Protein AF-A0A7K6MZ47-F1 (afdb_monomer)

Solvent-accessible surface area (backbone atoms only — not comparable to full-atom values): 8585 Å² total; per-residue (Å²): 112,69,69,59,54,56,48,49,52,54,50,51,54,55,52,49,55,53,50,56,57,52,68,73,55,87,76,80,74,87,73,82,80,71,80,73,86,84,60,93,82,54,55,74,46,72,49,79,56,92,53,88,93,49,74,67,46,77,45,72,54,79,84,75,82,88,73,89,83,76,83,92,75,84,91,74,86,90,73,96,65,91,78,91,78,82,84,83,71,51,42,76,72,82,84,85,77,53,78,77,49,47,78,76,49,79,53,58,65,57,55,56,39,54,76,28,80,64,37,43,64,90,72,130

Nearest PDB structures (foldseek):
  7td5-assembly2_F  TM=8.975E-01  e=1.244E-13  Homo sapiens
  7td5-assembly1_A  TM=9.056E-01  e=2.273E-13  Homo sapiens
  5hyn-assembly5_A  TM=9.263E-01  e=3.693E-11  Homo sapiens
  5ls6-assembly3_G  TM=9.217E-01  e=5.519E-11  Homo sapiens
  5hyn-assembly7_K  TM=9.138E-01  e=1.233E-10  Homo sapiens

InterPro domains:
  IPR021654 Histone-lysine N-methyltransferase EZH1/EZH2, N-terminal [PF11616] (2-30)
  IPR045318 Histone-lysine N-methyltransferase EZH1/2-like [PTHR45747] (3-112)

pLDDT: mean 90.21, std 10.16, range [57.12, 98.56]

Structure (mmCIF, N/CA/C/O backbone):
data_AF-A0A7K6MZ47-F1
#
_entry.id   AF-A0A7K6MZ47-F1
#
loop_
_atom_site.group_PDB
_atom_site.id
_atom_site.type_symbol
_atom_site.label_atom_id
_atom_site.label_alt_id
_atom_site.label_comp_id
_atom_site.label_asym_id
_atom_site.label_entity_id
_atom_site.label_seq_id
_atom_site.pdbx_PDB_ins_code
_atom_site.Cartn_x
_atom_site.Cartn_y
_atom_site.Cartn_z
_atom_site.occupancy
_atom_site.B_iso_or_equiv
_atom_site.auth_seq_id
_atom_site.auth_comp_id
_atom_site.auth_asym_id
_atom_site.auth_atom_id
_atom_site.pdbx_PDB_model_num
ATOM 1 N N . GLN A 1 1 ? -30.084 2.514 -10.310 1.00 65.44 1 GLN A N 1
ATOM 2 C CA . GLN A 1 1 ? -29.869 3.049 -11.677 1.00 65.44 1 GLN A CA 1
ATOM 3 C C . GLN A 1 1 ? -29.485 4.537 -11.701 1.00 65.44 1 GLN A C 1
ATOM 5 O O . GLN A 1 1 ? -28.402 4.850 -12.170 1.00 65.44 1 GLN A O 1
ATOM 10 N N . ALA A 1 2 ? -30.320 5.459 -11.195 1.00 87.38 2 ALA A N 1
ATOM 11 C CA . ALA A 1 2 ? -30.123 6.910 -11.377 1.00 87.38 2 ALA A CA 1
ATOM 12 C C . ALA A 1 2 ? -28.850 7.483 -10.718 1.00 87.38 2 ALA A C 1
ATOM 14 O O . ALA A 1 2 ? -28.152 8.286 -11.331 1.00 87.38 2 ALA A O 1
ATOM 15 N N . LEU A 1 3 ? -28.501 7.025 -9.508 1.00 95.50 3 LEU A N 1
ATOM 16 C CA . LEU A 1 3 ? -27.283 7.467 -8.810 1.00 95.50 3 LEU A CA 1
ATOM 17 C C . LEU A 1 3 ? -26.000 7.071 -9.553 1.00 95.50 3 LEU A C 1
ATOM 19 O O . LEU A 1 3 ? -25.055 7.851 -9.603 1.00 95.50 3 LEU A O 1
ATOM 23 N N . PHE A 1 4 ? -25.986 5.890 -10.178 1.00 96.94 4 PHE A N 1
ATOM 24 C CA . PHE A 1 4 ? -24.844 5.438 -10.971 1.00 96.94 4 PHE A CA 1
ATOM 25 C C . PHE A 1 4 ? -24.658 6.305 -12.220 1.00 96.94 4 PHE A C 1
ATOM 27 O O . PHE A 1 4 ? -23.546 6.736 -12.502 1.00 96.94 4 PHE A O 1
ATOM 34 N N . VAL A 1 5 ? -25.748 6.629 -12.924 1.00 96.50 5 VAL A N 1
ATOM 35 C CA . VAL A 1 5 ? -25.713 7.507 -14.107 1.00 96.50 5 VAL 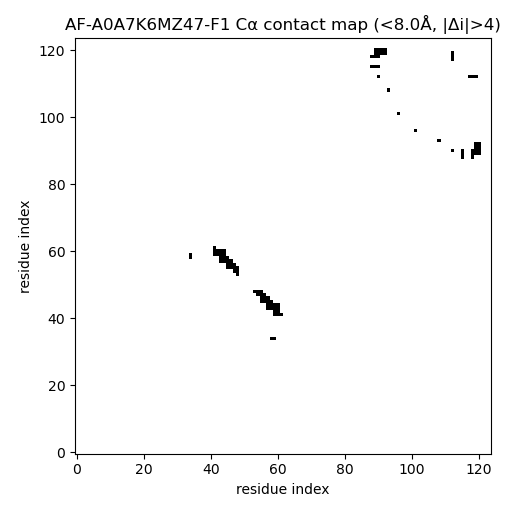A CA 1
ATOM 36 C C . VAL A 1 5 ? -25.247 8.918 -13.734 1.00 96.50 5 VAL A C 1
ATOM 38 O O . VAL A 1 5 ? -24.380 9.476 -14.402 1.00 96.50 5 VAL A O 1
ATOM 41 N N . ALA A 1 6 ? -25.754 9.475 -12.630 1.00 97.19 6 ALA A N 1
ATOM 42 C CA . ALA A 1 6 ? -25.313 10.776 -12.132 1.00 97.19 6 ALA A CA 1
ATOM 43 C C . ALA A 1 6 ? -23.830 10.771 -11.718 1.00 97.19 6 ALA A C 1
ATOM 45 O O . ALA A 1 6 ? -23.108 11.730 -11.984 1.00 97.19 6 ALA A O 1
ATOM 46 N N . ASN A 1 7 ? -23.354 9.691 -11.092 1.00 97.94 7 ASN A N 1
ATOM 47 C CA . ASN A 1 7 ? -21.941 9.544 -10.750 1.00 97.94 7 ASN A CA 1
ATOM 48 C C . ASN A 1 7 ? -21.061 9.397 -11.999 1.00 97.94 7 ASN A C 1
ATOM 50 O O . ASN A 1 7 ? -20.013 10.029 -12.085 1.00 97.94 7 ASN A O 1
ATOM 54 N N . PHE A 1 8 ? -21.504 8.625 -12.992 1.00 97.94 8 PHE A N 1
ATOM 55 C CA . PHE A 1 8 ? -20.792 8.458 -14.257 1.00 97.94 8 PHE A CA 1
ATOM 56 C C . PHE A 1 8 ? -20.606 9.795 -14.984 1.00 97.94 8 PHE A C 1
ATOM 58 O O . PHE A 1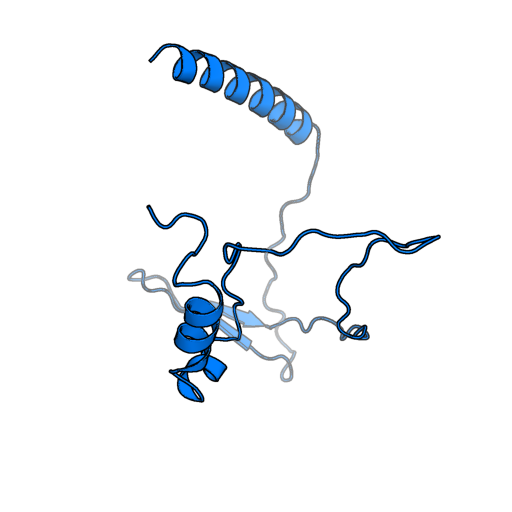 8 ? -19.511 10.079 -15.458 1.00 97.94 8 PHE A O 1
ATOM 65 N N . ALA A 1 9 ? -21.632 10.653 -14.996 1.00 97.75 9 ALA A N 1
ATOM 66 C CA . ALA A 1 9 ? -21.523 12.000 -15.555 1.00 97.75 9 ALA A CA 1
ATOM 67 C C . ALA A 1 9 ? -20.439 12.839 -14.847 1.00 97.75 9 ALA A C 1
ATOM 69 O O . ALA A 1 9 ? -19.612 13.455 -15.515 1.00 97.75 9 ALA A O 1
ATOM 70 N N . LYS A 1 10 ? -20.377 12.793 -13.507 1.00 98.19 10 LYS A N 1
ATOM 71 C CA . LYS A 1 10 ? -19.335 13.484 -12.721 1.00 98.19 10 LYS A CA 1
ATOM 72 C C . LYS A 1 10 ? -17.933 12.944 -13.002 1.00 98.19 10 LYS A C 1
ATOM 74 O O . LYS A 1 10 ? -16.981 13.717 -13.073 1.00 98.19 10 LYS A O 1
ATOM 79 N N . VAL A 1 11 ? -17.791 11.624 -13.133 1.00 98.50 11 VAL A N 1
ATOM 80 C CA . VAL A 1 11 ? -16.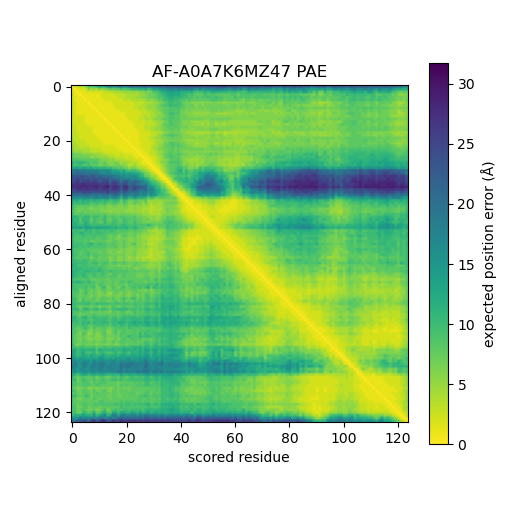512 10.994 -13.496 1.00 98.50 11 VAL A CA 1
ATOM 81 C C . VAL A 1 11 ? -16.086 11.461 -14.882 1.00 98.50 11 VAL A C 1
ATOM 83 O O . VAL A 1 11 ? -14.958 11.912 -15.042 1.00 98.50 11 VAL A O 1
ATOM 86 N N . HIS A 1 12 ? -16.996 11.424 -15.857 1.00 98.31 12 HIS A N 1
ATOM 87 C CA . HIS A 1 12 ? -16.713 11.844 -17.225 1.00 98.31 12 HIS A CA 1
ATOM 88 C C . HIS A 1 12 ? -16.228 13.297 -17.294 1.00 98.31 12 HIS A C 1
ATOM 90 O O . HIS A 1 12 ? -15.189 13.560 -17.895 1.00 98.31 12 HIS A O 1
ATOM 96 N N . GLU A 1 13 ? -16.921 14.214 -16.615 1.00 98.44 13 GLU A N 1
ATOM 97 C CA . GLU A 1 13 ? -16.538 15.628 -16.538 1.00 98.44 13 GLU A CA 1
ATOM 98 C C . GLU A 1 13 ? -15.132 15.808 -15.944 1.00 98.44 13 GLU A C 1
ATOM 100 O O . GLU A 1 13 ? -14.270 16.451 -16.547 1.00 98.44 13 GLU A O 1
ATOM 105 N N . LYS A 1 14 ? -14.851 15.181 -14.794 1.00 98.50 14 LYS A N 1
ATOM 106 C CA . LYS A 1 14 ? -13.536 15.282 -14.140 1.00 98.50 14 LYS A CA 1
ATOM 107 C C . LYS A 1 14 ? -12.417 14.685 -14.989 1.00 98.50 14 LYS A C 1
ATOM 109 O O . LYS A 1 14 ? -11.347 15.280 -15.100 1.00 98.50 14 LYS A O 1
ATOM 114 N N . THR A 1 15 ? -12.651 13.528 -15.605 1.00 98.56 15 THR A N 1
ATOM 115 C CA . THR A 1 15 ? -11.673 12.893 -16.495 1.00 98.56 15 THR A CA 1
ATOM 116 C C . THR A 1 15 ? -11.434 13.736 -17.745 1.00 98.56 15 THR A C 1
ATOM 118 O O . THR A 1 15 ? -10.300 13.808 -18.212 1.00 98.56 15 THR A O 1
ATOM 121 N N . GLN A 1 16 ? -12.455 14.417 -18.271 1.00 98.50 16 GLN A N 1
ATOM 122 C CA . GLN A 1 16 ? -12.291 15.324 -19.404 1.00 98.50 16 GLN A CA 1
ATOM 123 C C . GLN A 1 16 ? -11.381 16.505 -19.051 1.00 98.50 16 GLN A C 1
ATOM 125 O O . GLN A 1 16 ? -10.469 16.795 -19.820 1.00 98.50 16 GLN A O 1
ATOM 130 N N . ILE A 1 17 ? -11.559 17.128 -17.881 1.00 98.44 17 ILE A N 1
ATOM 131 C CA . ILE A 1 17 ? -10.681 18.216 -17.410 1.00 98.44 17 ILE A CA 1
ATOM 132 C C . ILE A 1 17 ? -9.223 17.737 -17.334 1.00 98.44 17 ILE A C 1
ATOM 134 O O . ILE A 1 17 ? -8.340 18.355 -17.927 1.00 98.44 17 ILE A O 1
ATOM 138 N N . LEU A 1 18 ? -8.979 16.591 -16.686 1.00 98.44 18 LEU A N 1
ATOM 139 C CA . LEU A 1 18 ? -7.633 16.013 -16.573 1.00 98.44 18 LEU A CA 1
ATOM 140 C C . LEU A 1 18 ? -7.027 15.661 -17.941 1.00 98.44 18 LEU A C 1
ATOM 142 O O . LEU A 1 18 ? -5.835 15.869 -18.159 1.00 98.44 18 LEU A O 1
ATOM 146 N N . ASN A 1 19 ? -7.835 15.162 -18.880 1.00 98.19 19 ASN A N 1
ATOM 147 C CA . ASN A 1 19 ? -7.389 14.853 -20.239 1.00 98.19 19 ASN A CA 1
ATOM 148 C C . ASN A 1 19 ? -7.009 16.111 -21.025 1.00 98.19 19 ASN A C 1
ATOM 150 O O . ASN A 1 19 ? -6.015 16.096 -21.751 1.00 98.19 19 ASN A O 1
ATO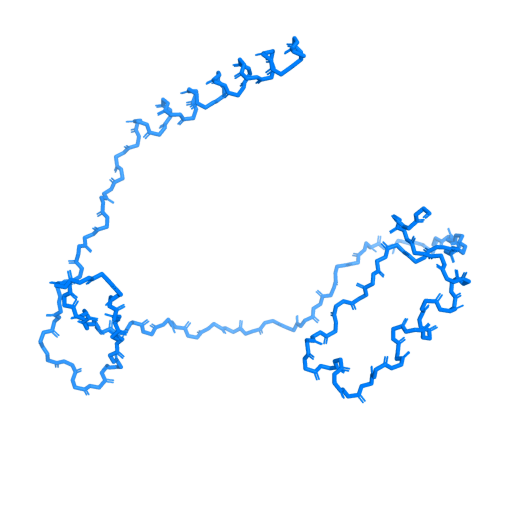M 154 N N . GLU A 1 20 ? -7.779 17.192 -20.903 1.00 98.31 20 GLU A N 1
ATOM 155 C CA . GLU A 1 20 ? -7.447 18.464 -21.547 1.00 98.31 20 GLU A CA 1
ATOM 156 C C . GLU A 1 20 ? -6.169 19.073 -20.964 1.00 98.31 20 GLU A C 1
ATOM 158 O O . GLU A 1 20 ? -5.343 19.593 -21.715 1.00 98.31 20 GLU A O 1
ATOM 163 N N . ASP A 1 21 ? -5.946 18.956 -19.655 1.00 98.12 21 ASP A N 1
ATOM 164 C CA . ASP A 1 21 ? -4.691 19.385 -19.034 1.00 98.12 21 ASP A CA 1
ATOM 165 C C . ASP A 1 21 ? -3.505 18.517 -19.468 1.00 98.12 21 ASP A C 1
ATOM 167 O O . ASP A 1 21 ? -2.453 19.052 -19.825 1.00 98.12 21 ASP A O 1
ATOM 171 N N . TRP A 1 22 ? -3.679 17.195 -19.552 1.00 97.44 22 TRP A N 1
ATOM 172 C CA . TRP A 1 22 ? -2.649 16.281 -20.051 1.00 97.44 22 TRP A CA 1
ATOM 173 C C . TRP A 1 22 ? -2.251 16.576 -21.503 1.00 97.44 22 TRP A C 1
ATOM 175 O O . TRP A 1 22 ? -1.064 16.604 -21.821 1.00 97.44 22 TRP A O 1
ATOM 185 N N . LYS A 1 23 ? -3.217 16.864 -22.387 1.00 97.19 23 LYS A N 1
ATOM 186 C CA . LYS A 1 23 ? -2.962 17.200 -23.804 1.00 97.19 23 LYS A CA 1
ATOM 187 C C . LYS A 1 23 ? -2.107 18.455 -23.993 1.00 97.19 23 LYS A C 1
ATOM 189 O O . LYS A 1 23 ? -1.460 18.593 -25.030 1.00 97.19 23 LYS A O 1
ATOM 194 N N . LYS A 1 24 ? -2.104 19.377 -23.024 1.00 97.50 24 LYS A N 1
ATOM 195 C CA . LYS A 1 24 ? -1.252 20.580 -23.058 1.00 97.50 24 LYS A CA 1
ATOM 196 C C . LYS A 1 24 ? 0.215 20.244 -22.780 1.00 97.50 24 LYS A C 1
ATOM 198 O O . LYS A 1 24 ? 1.098 21.008 -23.172 1.00 97.50 24 LYS A O 1
ATOM 203 N N . LEU A 1 25 ? 0.489 19.120 -22.117 1.00 97.12 25 LEU A N 1
ATOM 204 C CA . LEU A 1 25 ? 1.842 18.686 -21.795 1.00 97.12 25 LEU A CA 1
ATOM 205 C C . LEU A 1 25 ? 2.514 18.063 -23.022 1.00 97.12 25 LEU A C 1
ATOM 207 O O . LEU A 1 25 ? 1.941 17.248 -23.740 1.00 97.12 25 LEU A O 1
ATOM 211 N N . ARG A 1 26 ? 3.784 18.411 -23.241 1.00 95.31 26 ARG A N 1
ATOM 212 C CA . ARG A 1 26 ? 4.646 17.774 -24.248 1.00 95.31 26 ARG A CA 1
ATOM 213 C C . ARG A 1 26 ? 5.687 16.908 -23.553 1.00 95.31 26 ARG A C 1
ATOM 215 O O . ARG A 1 26 ? 6.849 17.292 -23.436 1.00 95.31 26 ARG A O 1
ATOM 222 N N . VAL A 1 27 ? 5.251 15.756 -23.055 1.00 94.94 27 VAL A N 1
ATOM 223 C CA . VAL A 1 27 ? 6.131 14.780 -22.401 1.00 94.94 27 VAL A CA 1
ATOM 224 C C . VAL A 1 27 ? 6.817 13.939 -23.473 1.00 94.94 27 VAL A C 1
ATOM 226 O O . VAL A 1 27 ? 6.152 13.369 -24.337 1.00 94.94 27 VAL A O 1
ATOM 229 N N . GLN A 1 28 ? 8.149 13.870 -23.445 1.00 92.94 28 GLN A N 1
ATOM 230 C CA . GLN A 1 28 ? 8.869 12.988 -24.362 1.00 92.94 28 GLN A CA 1
ATOM 231 C C . GLN A 1 28 ? 8.586 11.524 -23.998 1.00 92.94 28 GLN A C 1
ATOM 233 O O . GLN A 1 28 ? 8.676 11.172 -22.819 1.00 92.94 28 GLN A O 1
ATOM 238 N N . PRO A 1 29 ? 8.258 10.663 -24.978 1.00 92.44 29 PRO A N 1
ATOM 239 C CA . PRO A 1 29 ? 8.078 9.246 -24.710 1.00 92.44 29 PRO A CA 1
ATOM 240 C C . PRO A 1 29 ? 9.396 8.627 -24.246 1.00 92.44 29 PRO A C 1
ATOM 242 O O . PRO A 1 29 ? 10.484 9.076 -24.620 1.00 92.44 29 PRO A O 1
ATOM 245 N N . VAL A 1 30 ? 9.293 7.563 -23.450 1.00 90.88 30 VAL A N 1
ATOM 246 C CA . VAL A 1 30 ? 10.465 6.806 -23.007 1.00 90.88 30 VAL A CA 1
ATOM 247 C C . VAL A 1 30 ? 11.185 6.265 -24.237 1.00 90.88 30 VAL A C 1
ATOM 249 O O . VAL A 1 30 ? 10.616 5.523 -25.037 1.00 90.88 30 VAL A O 1
ATOM 252 N N . GLN A 1 31 ? 12.448 6.652 -24.394 1.00 84.62 31 GLN A N 1
ATOM 253 C CA . GLN A 1 31 ? 13.270 6.135 -25.474 1.00 84.62 31 GLN A CA 1
ATOM 254 C C . GLN A 1 31 ? 13.668 4.695 -25.169 1.00 84.62 31 GLN A C 1
ATOM 256 O O . GLN A 1 31 ? 14.100 4.379 -24.058 1.00 84.62 31 GLN A O 1
ATOM 261 N N . LEU A 1 32 ? 13.551 3.825 -26.174 1.00 74.62 32 LEU A N 1
ATOM 262 C CA . LEU A 1 32 ? 14.012 2.451 -26.055 1.00 74.62 32 LEU A CA 1
ATOM 263 C C . LEU A 1 32 ? 15.524 2.459 -25.812 1.00 74.62 32 LEU A C 1
ATOM 265 O O . LEU A 1 32 ? 16.297 2.923 -26.656 1.00 74.62 32 LEU A O 1
ATOM 269 N N . MET A 1 33 ? 15.948 1.940 -24.660 1.00 69.19 33 MET A N 1
ATOM 270 C CA . MET A 1 33 ? 17.364 1.723 -24.397 1.00 69.19 33 MET A CA 1
ATOM 271 C C . MET A 1 33 ? 17.886 0.702 -25.402 1.00 69.19 33 MET A C 1
ATOM 273 O O . MET A 1 33 ? 17.519 -0.470 -25.363 1.00 69.19 33 MET A O 1
ATOM 277 N N . LYS A 1 34 ? 18.752 1.147 -26.312 1.00 66.75 34 LYS A N 1
ATOM 278 C CA . LYS A 1 34 ? 19.514 0.222 -27.145 1.00 66.75 34 LYS A CA 1
ATOM 279 C C . LYS A 1 34 ? 20.497 -0.516 -26.231 1.00 66.75 34 LYS A C 1
ATOM 281 O O . LYS A 1 34 ? 21.160 0.153 -25.432 1.00 66.75 34 LYS A O 1
ATOM 286 N N . PRO A 1 35 ? 20.609 -1.850 -26.317 1.00 59.88 35 PRO A N 1
ATOM 287 C CA . PRO A 1 35 ? 21.628 -2.571 -25.575 1.00 59.88 35 PRO A CA 1
ATOM 288 C C . PRO A 1 35 ? 22.994 -2.033 -26.007 1.00 59.88 35 PRO A C 1
ATOM 290 O O . PRO A 1 35 ? 23.403 -2.192 -27.155 1.00 59.88 35 PRO A O 1
ATOM 293 N N . VAL A 1 36 ? 23.677 -1.332 -25.103 1.00 58.81 36 VAL A N 1
ATOM 294 C CA . VAL A 1 36 ? 25.043 -0.871 -25.349 1.00 58.81 36 VAL A CA 1
ATOM 295 C C . VAL A 1 36 ? 25.921 -2.115 -25.315 1.00 58.81 36 VAL A C 1
ATOM 297 O O . VAL A 1 36 ? 26.069 -2.752 -24.273 1.00 58.81 36 VAL A O 1
ATOM 300 N N . SER A 1 37 ? 26.468 -2.511 -26.461 1.00 58.72 37 SER A N 1
ATOM 301 C CA . SER A 1 37 ? 27.510 -3.533 -26.509 1.00 58.72 37 SER A CA 1
ATOM 302 C C . SER A 1 37 ? 28.719 -3.033 -25.713 1.00 58.72 37 SER A C 1
ATOM 304 O O . SER A 1 37 ? 29.241 -1.969 -26.041 1.00 58.72 37 SER A O 1
ATOM 306 N N . GLY A 1 38 ? 29.179 -3.777 -24.699 1.00 57.12 38 GLY A N 1
ATOM 307 C CA . GLY A 1 38 ? 30.513 -3.541 -24.124 1.00 57.12 38 GLY A CA 1
ATOM 308 C C . GLY A 1 38 ? 30.642 -3.347 -22.612 1.00 57.12 38 GLY A C 1
ATOM 309 O O . GLY A 1 38 ? 31.715 -2.942 -22.177 1.00 57.12 38 GLY A O 1
ATOM 310 N N . HIS A 1 39 ? 29.637 -3.660 -21.790 1.00 63.28 39 HIS A N 1
ATOM 311 C CA . HIS A 1 39 ? 29.821 -3.673 -20.331 1.00 63.28 39 HIS A CA 1
ATOM 312 C C . HIS A 1 39 ? 29.760 -5.099 -19.758 1.00 63.28 39 HIS A C 1
ATOM 314 O O . HIS A 1 39 ? 28.705 -5.515 -19.282 1.00 63.28 39 HIS A O 1
ATOM 320 N N . PRO A 1 40 ? 30.883 -5.848 -19.756 1.00 63.00 40 PRO A N 1
ATOM 321 C CA . PRO A 1 40 ? 30.936 -7.239 -19.283 1.00 63.00 40 PRO A CA 1
ATOM 322 C C . PRO A 1 40 ? 30.613 -7.416 -17.789 1.00 63.00 40 PRO A C 1
ATOM 324 O O . PRO A 1 40 ? 30.452 -8.539 -17.328 1.00 63.00 40 PRO A O 1
ATOM 327 N N . PHE A 1 41 ? 30.503 -6.320 -17.032 1.00 71.38 41 PHE A N 1
ATOM 328 C CA . PHE A 1 41 ? 30.254 -6.333 -15.589 1.00 71.38 41 PHE A CA 1
ATOM 329 C C . PHE A 1 41 ? 28.813 -5.975 -15.198 1.00 71.38 41 PHE A C 1
ATOM 331 O O . PHE A 1 41 ? 28.475 -6.029 -14.016 1.00 71.38 41 PHE A O 1
ATOM 338 N N . LEU A 1 42 ? 27.957 -5.583 -16.151 1.00 80.00 42 LEU A N 1
ATOM 339 C CA . LEU A 1 42 ? 26.560 -5.278 -15.842 1.00 80.00 42 LEU A CA 1
ATOM 340 C C . LEU A 1 42 ? 25.738 -6.563 -15.785 1.00 80.00 42 LEU A C 1
ATOM 342 O O . LEU A 1 42 ? 25.768 -7.375 -16.709 1.00 80.00 42 LEU A O 1
ATOM 346 N N . LYS A 1 43 ? 24.955 -6.715 -14.710 1.00 88.12 43 LYS A N 1
ATOM 347 C CA . LYS A 1 43 ? 23.977 -7.801 -14.594 1.00 88.12 43 LYS A CA 1
ATOM 348 C C . LYS A 1 43 ? 22.986 -7.722 -15.756 1.00 88.12 43 LYS A C 1
ATOM 350 O O . LYS A 1 43 ? 22.535 -6.634 -16.113 1.00 88.12 43 LYS A O 1
ATOM 355 N N . GLN A 1 44 ? 22.650 -8.865 -16.338 1.00 89.56 44 GLN A N 1
ATOM 356 C CA . GLN A 1 44 ? 21.624 -8.971 -17.371 1.00 89.56 44 GLN A CA 1
ATOM 357 C C . GLN A 1 44 ? 20.291 -9.383 -16.742 1.00 89.56 44 GLN A C 1
ATOM 359 O O . GLN A 1 44 ? 20.260 -10.157 -15.789 1.00 89.56 44 GLN A O 1
ATOM 364 N N . CYS A 1 45 ? 19.198 -8.852 -17.280 1.00 90.00 45 CYS A N 1
ATOM 365 C CA . CYS A 1 45 ? 17.832 -9.258 -16.986 1.00 90.00 45 CYS A CA 1
ATOM 366 C C . CYS A 1 45 ? 17.242 -9.861 -18.260 1.00 90.00 45 CYS A C 1
ATOM 368 O O . CYS A 1 45 ? 17.249 -9.209 -19.309 1.00 90.00 45 CYS A O 1
ATOM 370 N N . THR A 1 46 ? 16.755 -11.095 -18.162 1.00 93.25 46 THR A N 1
ATOM 371 C CA . THR A 1 46 ? 16.090 -11.796 -19.260 1.00 93.25 46 THR A CA 1
ATOM 372 C C . THR A 1 46 ? 14.620 -11.963 -18.917 1.00 93.25 46 THR A C 1
ATOM 374 O O . THR A 1 46 ? 14.284 -12.447 -17.839 1.00 93.25 46 THR A O 1
ATOM 377 N N . VAL A 1 47 ? 13.753 -11.556 -19.839 1.00 94.50 47 VAL A N 1
ATOM 378 C CA . VAL A 1 47 ? 12.304 -11.729 -19.752 1.00 94.50 47 VAL A CA 1
ATOM 379 C C . VAL A 1 47 ? 11.887 -12.757 -20.793 1.00 94.50 47 VAL A C 1
ATOM 381 O O . VAL A 1 47 ? 12.104 -12.562 -21.992 1.00 94.50 47 VAL A O 1
ATOM 384 N N . GLU A 1 48 ? 11.295 -13.847 -20.323 1.00 96.25 48 GLU A N 1
ATOM 385 C CA . GLU A 1 48 ? 10.730 -14.898 -21.163 1.00 96.25 48 GLU A CA 1
ATOM 386 C C . GLU A 1 48 ? 9.259 -14.603 -21.455 1.00 96.25 48 GLU A C 1
ATOM 388 O O . GLU A 1 48 ? 8.529 -14.087 -20.607 1.00 96.25 48 GLU A O 1
ATOM 393 N N . SER A 1 49 ? 8.822 -14.913 -22.673 1.00 95.38 49 SER A N 1
ATOM 394 C CA . SER A 1 49 ? 7.430 -14.747 -23.077 1.00 95.38 49 SER A CA 1
ATOM 395 C C . SER A 1 49 ? 6.731 -16.095 -23.126 1.00 95.38 49 SER A C 1
ATOM 397 O O . SER A 1 49 ? 7.237 -17.043 -23.718 1.00 95.38 49 SER A O 1
ATOM 399 N N . ILE A 1 50 ? 5.525 -16.151 -22.564 1.00 96.12 50 ILE A N 1
ATOM 400 C CA . ILE A 1 50 ? 4.623 -17.299 -22.717 1.00 96.12 50 ILE A CA 1
ATOM 401 C C . ILE A 1 50 ? 3.860 -17.267 -24.051 1.00 96.12 50 ILE A C 1
ATOM 403 O O . ILE A 1 50 ? 3.146 -18.213 -24.378 1.00 96.12 50 ILE A O 1
ATOM 407 N N . PHE A 1 51 ? 3.969 -16.174 -24.818 1.00 95.88 51 PHE A N 1
ATOM 408 C CA . PHE A 1 51 ? 3.306 -16.048 -26.112 1.00 95.88 51 PHE A CA 1
ATOM 409 C C . PHE A 1 51 ? 4.082 -16.823 -27.190 1.00 95.88 51 PHE A C 1
ATOM 411 O O . PHE A 1 51 ? 5.263 -16.529 -27.413 1.00 95.88 51 PHE A O 1
ATOM 418 N N . PRO A 1 52 ? 3.442 -17.769 -27.904 1.00 93.75 52 PRO A N 1
ATOM 419 C CA . PRO A 1 52 ? 4.112 -18.557 -28.931 1.00 93.75 52 PRO A CA 1
ATOM 420 C C . PRO A 1 52 ? 4.765 -17.684 -30.007 1.00 93.75 52 PRO A C 1
ATOM 422 O O . PRO A 1 52 ? 4.134 -16.800 -30.582 1.00 93.75 52 PRO A O 1
ATOM 425 N N . GLY A 1 53 ? 6.037 -17.951 -30.304 1.00 91.19 53 GLY A N 1
ATOM 426 C CA . GLY A 1 53 ? 6.784 -17.248 -31.352 1.00 91.19 53 GLY A CA 1
ATOM 427 C C . GLY A 1 53 ? 7.345 -15.881 -30.952 1.00 91.19 53 GLY A C 1
ATOM 428 O O . GLY A 1 53 ? 8.018 -15.253 -31.768 1.00 91.19 53 GLY A O 1
ATOM 429 N N . PHE A 1 54 ? 7.129 -15.422 -29.716 1.00 95.50 54 PHE A N 1
ATOM 430 C CA . PHE A 1 54 ? 7.783 -14.220 -29.209 1.00 95.50 54 PHE A CA 1
ATOM 431 C C . PHE A 1 54 ? 9.105 -14.584 -28.506 1.00 95.50 54 PHE A C 1
ATOM 433 O O . PHE A 1 54 ? 9.079 -15.357 -27.547 1.00 95.50 54 PHE A O 1
ATOM 440 N N . PRO A 1 55 ? 10.264 -14.065 -28.953 1.00 93.94 55 PRO A N 1
ATOM 441 C CA . PRO A 1 55 ? 11.558 -14.449 -28.397 1.00 93.94 55 PRO A CA 1
ATOM 442 C C . PRO A 1 55 ? 11.792 -13.850 -27.005 1.00 93.94 55 PRO A C 1
ATOM 444 O O . PRO A 1 55 ? 11.287 -12.772 -26.682 1.00 93.94 55 PRO A O 1
ATOM 447 N N . SER A 1 56 ? 12.626 -14.516 -26.205 1.00 93.62 56 SER A N 1
ATOM 448 C CA . SER A 1 56 ? 13.115 -13.956 -24.943 1.00 93.62 56 SER A CA 1
ATOM 449 C C . SER A 1 56 ? 13.897 -12.664 -25.191 1.00 93.62 56 SER A C 1
ATOM 451 O O . SER A 1 56 ? 14.675 -12.558 -26.142 1.00 93.62 56 SER A O 1
ATOM 453 N N . GLN A 1 57 ? 13.692 -11.677 -24.322 1.00 91.44 57 GLN A N 1
ATOM 454 C CA . GLN A 1 57 ? 14.352 -10.375 -24.400 1.00 91.44 57 GLN A CA 1
ATOM 455 C C . GLN A 1 57 ? 15.379 -10.249 -23.281 1.00 91.44 57 GLN A C 1
ATOM 457 O O . GLN A 1 57 ? 15.037 -10.421 -22.114 1.00 91.44 57 GLN A O 1
ATOM 462 N N . THR A 1 58 ? 16.616 -9.892 -23.623 1.00 88.69 58 THR A N 1
ATOM 463 C CA . THR A 1 58 ? 17.689 -9.664 -22.647 1.00 88.69 58 THR A CA 1
ATOM 464 C C . THR A 1 58 ? 18.139 -8.207 -22.675 1.00 88.69 58 THR A C 1
ATOM 466 O O . THR A 1 58 ? 18.464 -7.664 -23.732 1.00 88.69 58 THR A O 1
ATOM 469 N N . LEU A 1 59 ? 18.175 -7.571 -21.503 1.00 87.06 59 LEU A N 1
ATOM 470 C CA . LEU A 1 59 ? 18.594 -6.183 -21.295 1.00 87.06 59 LEU A CA 1
ATOM 471 C C . LEU A 1 59 ? 19.617 -6.092 -20.156 1.00 87.06 59 LEU A C 1
ATOM 473 O O . LEU A 1 59 ? 19.672 -6.953 -19.281 1.00 87.06 59 LEU A O 1
ATOM 477 N N . TYR A 1 60 ? 20.416 -5.026 -20.133 1.00 87.00 60 TYR A N 1
ATOM 478 C CA . TYR A 1 60 ? 21.310 -4.750 -19.006 1.00 87.00 60 TYR A CA 1
ATOM 479 C C . TYR A 1 60 ? 20.558 -4.062 -17.865 1.00 87.00 60 TYR A C 1
ATOM 481 O O . TYR A 1 60 ? 19.807 -3.110 -18.083 1.00 87.00 60 TYR A O 1
ATOM 489 N N . MET A 1 61 ? 20.793 -4.519 -16.639 1.00 88.00 61 MET A N 1
ATOM 490 C CA . MET A 1 61 ? 20.250 -3.914 -15.429 1.00 88.00 61 MET A CA 1
ATOM 491 C C . MET A 1 61 ? 20.998 -2.622 -15.098 1.00 88.00 61 MET A C 1
ATOM 493 O O . MET A 1 61 ? 22.229 -2.575 -15.107 1.00 88.00 61 MET A O 1
ATOM 497 N N . ARG A 1 62 ? 20.245 -1.577 -14.746 1.00 85.31 62 ARG A N 1
ATOM 498 C CA . ARG A 1 62 ? 20.788 -0.342 -14.176 1.00 85.31 62 ARG A CA 1
ATOM 499 C C . ARG A 1 62 ? 20.641 -0.388 -12.659 1.00 85.31 62 ARG A C 1
ATOM 501 O O . ARG A 1 62 ? 19.523 -0.367 -12.155 1.00 85.31 62 ARG A O 1
ATOM 508 N N . THR A 1 63 ? 21.761 -0.431 -11.947 1.00 87.94 63 THR A N 1
ATOM 509 C CA . THR A 1 63 ? 21.773 -0.335 -10.483 1.00 87.94 63 THR A CA 1
ATOM 510 C C . THR A 1 63 ? 21.318 1.059 -10.053 1.00 87.94 63 THR A C 1
ATOM 512 O O . THR A 1 63 ? 21.830 2.059 -10.557 1.00 87.94 63 THR A O 1
ATOM 515 N N . LEU A 1 64 ? 20.354 1.128 -9.135 1.00 92.31 64 LEU A N 1
ATOM 516 C CA . LEU A 1 64 ? 19.992 2.372 -8.458 1.00 92.31 64 LEU A CA 1
ATOM 517 C C . LEU A 1 64 ? 21.020 2.656 -7.361 1.00 92.31 64 LEU A C 1
ATOM 519 O O . LEU A 1 64 ? 21.487 1.734 -6.695 1.00 92.31 64 LEU A O 1
ATOM 523 N N . ASN A 1 65 ? 21.378 3.924 -7.177 1.00 93.50 65 ASN A N 1
ATOM 524 C CA . ASN A 1 65 ? 22.318 4.305 -6.127 1.00 93.50 65 ASN A CA 1
ATOM 525 C C . ASN A 1 65 ? 21.724 4.009 -4.745 1.00 93.50 65 ASN A C 1
ATOM 527 O O . ASN A 1 65 ? 20.547 4.280 -4.505 1.00 93.50 65 ASN A O 1
ATOM 531 N N . THR A 1 66 ? 22.552 3.497 -3.835 1.00 94.94 66 THR A N 1
ATOM 532 C CA . THR A 1 66 ? 22.159 3.296 -2.439 1.00 94.94 66 THR A CA 1
ATOM 533 C C . THR A 1 66 ? 21.845 4.639 -1.785 1.00 94.94 66 THR A C 1
ATOM 535 O O . THR A 1 66 ? 22.603 5.600 -1.925 1.00 94.94 66 THR A O 1
ATOM 538 N N . VAL A 1 67 ? 20.738 4.694 -1.047 1.00 96.12 67 VAL A N 1
ATOM 539 C CA . VAL A 1 67 ? 20.325 5.848 -0.240 1.00 96.12 67 VAL A CA 1
ATOM 540 C C . VAL A 1 67 ? 20.444 5.476 1.238 1.00 96.12 67 VAL A C 1
ATOM 542 O O . VAL A 1 67 ? 20.248 4.317 1.602 1.00 96.12 67 VAL A O 1
ATOM 545 N N . ALA A 1 68 ? 20.797 6.444 2.086 1.00 96.62 68 ALA A N 1
ATOM 546 C CA . ALA A 1 68 ? 20.877 6.231 3.528 1.00 96.62 68 ALA A CA 1
ATOM 547 C C . ALA A 1 68 ? 19.495 5.891 4.108 1.00 96.62 68 ALA A C 1
ATOM 549 O O . ALA A 1 68 ? 18.504 6.552 3.798 1.00 96.62 68 ALA A O 1
ATOM 550 N N . LEU A 1 69 ? 19.445 4.865 4.957 1.00 96.06 69 LEU A N 1
ATOM 551 C CA . LEU A 1 69 ? 18.218 4.441 5.622 1.00 96.06 69 LEU A CA 1
ATOM 552 C C . LEU A 1 69 ? 17.959 5.301 6.865 1.00 96.06 69 LEU A C 1
ATOM 554 O O . LEU A 1 69 ? 18.887 5.649 7.595 1.00 96.06 69 LEU A O 1
ATOM 558 N N . VAL A 1 70 ? 16.688 5.609 7.112 1.00 96.06 70 VAL A N 1
ATOM 559 C CA . VAL A 1 70 ? 16.208 6.215 8.363 1.00 96.06 70 VAL A CA 1
ATOM 560 C C . VAL A 1 70 ? 15.647 5.093 9.248 1.00 96.06 70 VAL A C 1
ATOM 562 O O . VAL A 1 70 ? 15.065 4.152 8.703 1.00 96.06 70 VAL A O 1
ATOM 565 N N . PRO A 1 71 ? 15.810 5.148 10.584 1.00 96.88 71 PRO A N 1
ATOM 566 C CA . PRO A 1 71 ? 15.200 4.170 11.482 1.00 96.88 71 PRO A CA 1
ATOM 567 C C . PRO A 1 71 ? 13.677 4.076 11.319 1.00 96.88 71 PRO A C 1
ATOM 569 O O . PRO A 1 71 ? 13.015 5.075 11.035 1.00 96.88 71 PRO A O 1
ATOM 572 N N . ILE A 1 72 ? 13.123 2.881 11.547 1.00 94.56 72 ILE A N 1
ATOM 573 C CA . ILE A 1 72 ? 11.671 2.662 11.546 1.00 94.56 72 ILE A CA 1
ATOM 574 C C . ILE A 1 72 ? 11.056 3.457 12.699 1.00 94.56 72 ILE A C 1
ATOM 576 O O . ILE A 1 72 ? 11.469 3.322 13.850 1.00 94.56 72 ILE A O 1
ATOM 580 N N . MET A 1 73 ? 10.061 4.283 12.384 1.00 95.62 73 MET A N 1
ATOM 581 C CA . MET A 1 73 ? 9.343 5.095 13.357 1.00 95.62 73 MET A CA 1
ATOM 582 C C . MET A 1 73 ? 7.867 5.156 12.975 1.00 95.62 73 MET A C 1
ATOM 584 O O . MET A 1 73 ? 7.526 5.491 11.840 1.00 95.62 73 MET A O 1
ATOM 588 N N . TYR A 1 74 ? 6.993 4.858 13.933 1.00 94.75 74 TYR A N 1
ATOM 589 C CA . TYR A 1 74 ? 5.561 5.105 13.796 1.00 94.75 74 TYR A CA 1
ATOM 590 C C . TYR A 1 74 ? 5.238 6.567 14.106 1.00 94.75 74 TYR A C 1
ATOM 592 O O . TYR A 1 74 ? 5.963 7.240 14.838 1.00 94.75 74 TYR A O 1
ATOM 600 N N . SER A 1 75 ? 4.153 7.070 13.526 1.00 96.31 75 SER A N 1
ATOM 601 C CA . SER A 1 75 ? 3.716 8.446 13.757 1.00 96.31 75 SER A CA 1
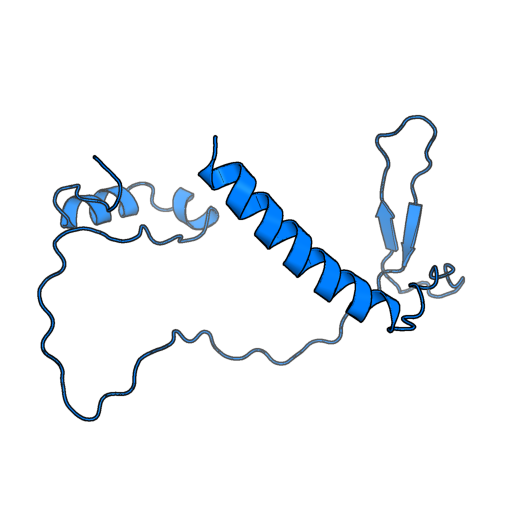ATOM 602 C C . SER A 1 75 ? 2.910 8.543 15.046 1.00 96.31 75 SER A C 1
ATOM 604 O O . SER A 1 75 ? 2.004 7.747 15.270 1.00 96.31 75 SER A O 1
ATOM 606 N N . TRP A 1 76 ? 3.208 9.558 15.854 1.00 96.44 76 TRP A N 1
ATOM 607 C CA . TRP A 1 76 ? 2.511 9.841 17.106 1.00 96.44 76 TRP A CA 1
ATOM 608 C C . TRP A 1 76 ? 2.051 11.296 17.119 1.00 96.44 76 TRP A C 1
ATOM 610 O O . TRP A 1 76 ? 2.783 12.188 16.681 1.00 96.44 76 TRP A O 1
ATOM 620 N N . SER A 1 77 ? 0.848 11.555 17.630 1.00 96.94 77 SER A N 1
ATOM 621 C CA . SER A 1 77 ? 0.383 12.925 17.849 1.00 96.94 77 SER A CA 1
ATOM 622 C C . SER A 1 77 ? 1.119 13.547 19.044 1.00 96.94 77 SER A C 1
ATOM 624 O O . SER A 1 77 ? 1.188 12.922 20.102 1.00 96.94 77 SER A O 1
ATOM 626 N N . PRO A 1 78 ? 1.665 14.770 18.919 1.00 97.25 78 PRO A N 1
ATOM 627 C CA . PRO A 1 78 ? 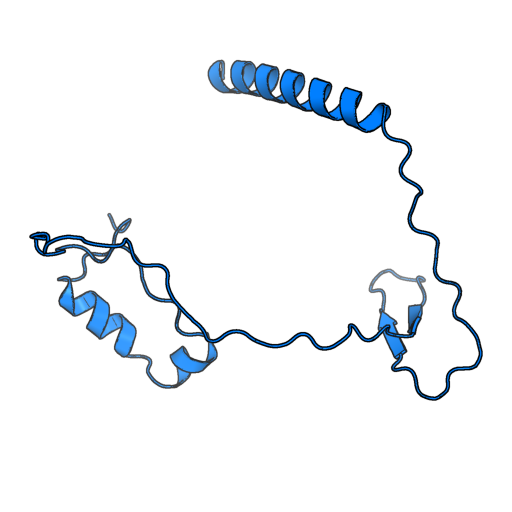2.326 15.435 20.035 1.00 97.25 78 PRO A CA 1
ATOM 628 C C . PRO A 1 78 ? 1.302 15.860 21.096 1.00 97.25 78 PRO A C 1
ATOM 630 O O . PRO A 1 78 ? 0.233 16.371 20.759 1.00 97.25 78 PRO A O 1
ATOM 633 N N . LEU A 1 79 ? 1.648 15.702 22.376 1.00 96.81 79 LEU A N 1
ATOM 634 C CA . LEU A 1 79 ? 0.787 16.057 23.507 1.00 96.81 79 LEU A CA 1
ATOM 635 C C . LEU A 1 79 ? 1.464 17.091 24.415 1.00 96.81 79 LEU A C 1
ATOM 637 O O . LEU A 1 79 ? 2.638 16.962 24.753 1.00 96.81 79 LEU A O 1
ATOM 641 N N . GLN A 1 80 ? 0.707 18.114 24.821 1.00 97.81 80 GLN A N 1
ATOM 642 C CA . GLN A 1 80 ? 1.136 19.099 25.829 1.00 97.81 80 GLN A CA 1
ATOM 643 C C . GLN A 1 80 ? 0.756 18.678 27.256 1.00 97.81 80 GLN A C 1
ATOM 645 O O . GLN A 1 80 ? 1.371 19.121 28.220 1.00 97.81 80 GLN A O 1
ATOM 650 N N . GLN A 1 81 ? -0.259 17.826 27.380 1.00 97.69 81 GLN A N 1
ATOM 651 C CA . GLN A 1 81 ? -0.725 17.223 28.623 1.00 97.69 81 GLN A CA 1
ATOM 652 C C . GLN A 1 81 ? -1.328 15.850 28.313 1.00 97.69 81 GLN A C 1
ATOM 654 O O . GLN A 1 81 ? -1.687 15.577 27.166 1.00 97.69 81 GLN A O 1
ATOM 659 N N . ASN A 1 82 ? -1.451 15.001 29.331 1.00 97.31 82 ASN A N 1
ATOM 660 C CA . ASN A 1 82 ? -2.001 13.658 29.165 1.00 97.31 82 ASN A CA 1
ATOM 661 C C . ASN A 1 82 ? -3.484 13.705 28.763 1.00 97.31 82 ASN A C 1
ATOM 663 O O . ASN A 1 82 ? -4.229 14.580 29.211 1.00 97.31 82 ASN A O 1
ATOM 667 N N . PHE A 1 83 ? -3.903 12.740 27.942 1.00 96.62 83 PHE A N 1
ATOM 668 C CA . PHE A 1 83 ? -5.292 12.548 27.533 1.00 96.62 83 PHE A CA 1
ATOM 669 C C . PHE A 1 83 ? -5.824 11.243 28.126 1.00 96.62 83 PHE A C 1
ATOM 671 O O . PHE A 1 83 ? -5.110 10.242 28.164 1.00 96.62 83 PHE A O 1
ATOM 678 N N . MET A 1 84 ? -7.060 11.271 28.615 1.00 96.75 84 MET A N 1
ATOM 679 C CA . MET A 1 84 ? -7.739 10.087 29.135 1.00 96.75 84 MET A CA 1
ATOM 680 C C . MET A 1 84 ? -8.406 9.349 27.977 1.00 96.75 84 MET A C 1
ATOM 682 O O . MET A 1 84 ? -9.106 9.978 27.188 1.00 96.75 84 MET A O 1
ATOM 686 N N . VAL A 1 85 ? -8.170 8.045 27.866 1.00 96.31 85 VAL A N 1
ATOM 687 C CA . VAL A 1 85 ? -8.695 7.200 26.787 1.00 96.31 85 VAL A CA 1
ATOM 688 C C . VAL A 1 85 ? -9.531 6.089 27.414 1.00 96.31 85 VAL A C 1
ATOM 690 O O . VAL A 1 85 ? -9.128 5.531 28.431 1.00 96.31 85 VAL A O 1
ATOM 693 N N . GLU A 1 86 ? -10.698 5.830 26.828 1.00 96.50 86 GLU A N 1
ATOM 694 C CA . GLU A 1 86 ? -11.579 4.723 27.213 1.00 96.50 86 GLU A CA 1
ATOM 695 C C . GLU A 1 86 ? -11.019 3.387 26.717 1.00 96.50 86 GLU A C 1
ATOM 697 O O . GLU A 1 86 ? -10.323 3.343 25.701 1.00 96.50 86 GLU A O 1
ATOM 702 N N . ASP A 1 87 ? -11.363 2.296 27.399 1.00 94.75 87 ASP A N 1
ATOM 703 C CA . ASP A 1 87 ? -10.890 0.967 27.022 1.00 94.75 87 ASP A CA 1
ATOM 704 C C . ASP A 1 87 ? -11.442 0.527 25.655 1.00 94.75 87 ASP A C 1
ATOM 706 O O . ASP A 1 87 ? -12.637 0.641 25.353 1.00 94.75 87 ASP A O 1
ATOM 710 N N . GLU A 1 88 ? -10.559 -0.031 24.829 1.00 92.69 88 GLU A N 1
ATOM 711 C CA . GLU A 1 88 ? -10.933 -0.669 23.571 1.00 92.69 88 GLU A CA 1
ATOM 712 C C . GLU A 1 88 ? -11.575 -2.035 23.860 1.00 92.69 88 GLU A C 1
ATOM 714 O O . GLU A 1 88 ? -10.983 -2.891 24.509 1.00 92.69 88 GLU A O 1
ATOM 719 N N . THR A 1 89 ? -12.801 -2.257 23.374 1.00 92.69 89 THR A N 1
ATOM 720 C CA . THR A 1 89 ? -13.568 -3.500 23.621 1.00 92.69 89 THR A CA 1
ATOM 721 C C . THR A 1 89 ? -13.710 -4.393 22.389 1.00 92.69 89 THR A C 1
ATOM 723 O O . THR A 1 89 ? -14.250 -5.494 22.484 1.00 92.69 89 THR A O 1
ATOM 726 N N . VAL A 1 90 ? -13.248 -3.914 21.232 1.00 94.69 90 VAL A N 1
ATOM 727 C CA . VAL A 1 90 ? -13.278 -4.608 19.941 1.00 94.69 90 VAL A CA 1
ATOM 728 C C . VAL A 1 90 ? -11.936 -4.388 19.261 1.00 94.69 90 VAL A C 1
ATOM 730 O O . VAL A 1 90 ? -11.476 -3.249 19.147 1.00 94.69 90 VAL A O 1
ATOM 733 N N . LEU A 1 91 ? -11.334 -5.463 18.762 1.00 94.88 91 LEU A N 1
ATOM 734 C 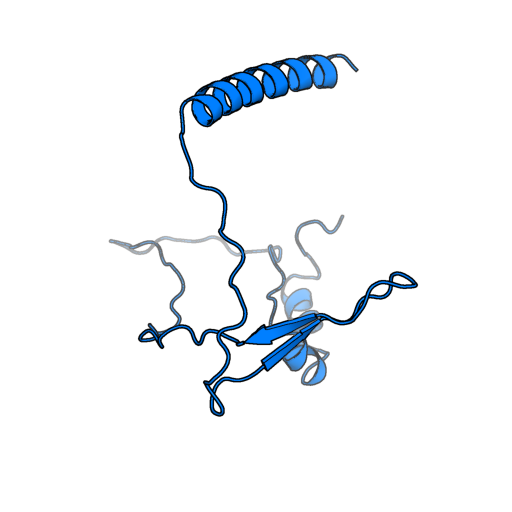CA . LEU A 1 91 ? -10.098 -5.389 18.001 1.00 94.88 91 LEU A CA 1
ATOM 735 C C . LEU A 1 91 ? -10.379 -4.770 16.626 1.00 94.88 91 LEU A C 1
ATOM 737 O O . LEU A 1 91 ? -11.022 -5.379 15.773 1.00 94.88 91 LEU A O 1
ATOM 741 N N . CYS A 1 92 ? -9.891 -3.552 16.393 1.00 94.31 92 CYS A N 1
ATOM 742 C CA . CYS A 1 92 ? -10.167 -2.834 15.145 1.00 94.31 92 CYS A CA 1
ATOM 743 C C . CYS A 1 92 ? -9.367 -3.354 13.943 1.00 94.31 92 CYS A C 1
ATOM 745 O O . CYS A 1 92 ? -9.828 -3.229 12.813 1.00 94.31 92 CYS A O 1
ATOM 747 N N . ASN A 1 93 ? -8.167 -3.897 14.167 1.00 94.19 93 ASN A N 1
ATOM 748 C CA . ASN A 1 93 ? -7.293 -4.413 13.115 1.00 94.19 93 ASN A CA 1
ATOM 749 C C . ASN A 1 93 ? -6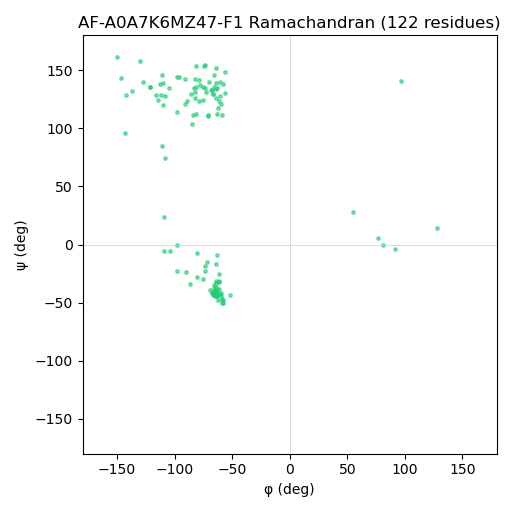.489 -5.612 13.625 1.00 94.19 93 ASN A C 1
ATOM 751 O O . ASN A 1 93 ? -6.008 -5.594 14.756 1.00 94.19 93 ASN A O 1
ATOM 755 N N . ILE A 1 94 ? -6.265 -6.599 12.759 1.00 92.75 94 ILE A N 1
ATOM 756 C CA . ILE A 1 94 ? -5.322 -7.691 13.018 1.00 92.75 94 ILE A CA 1
ATOM 757 C C . ILE A 1 94 ? -3.942 -7.260 12.496 1.00 92.75 94 ILE A C 1
ATOM 759 O O . ILE A 1 94 ? -3.831 -6.898 11.319 1.00 92.75 94 ILE A O 1
ATOM 763 N N . PRO A 1 95 ? -2.886 -7.259 13.332 1.00 92.12 95 PRO A N 1
ATOM 764 C CA . PRO A 1 95 ? -1.557 -6.857 12.892 1.00 92.12 95 PRO A CA 1
ATOM 765 C C . PRO A 1 95 ? -0.997 -7.858 11.874 1.00 92.12 95 PRO A C 1
ATOM 767 O O . PRO A 1 95 ? -0.962 -9.061 12.122 1.00 92.12 95 PRO A O 1
ATOM 770 N N . TYR A 1 96 ? -0.519 -7.356 10.733 1.00 91.56 96 TYR A N 1
ATOM 771 C CA . TYR A 1 96 ? 0.245 -8.167 9.787 1.00 91.56 96 TYR A CA 1
ATOM 772 C C . TYR A 1 96 ? 1.701 -8.250 10.250 1.00 91.56 96 TYR A C 1
ATOM 774 O O . TYR A 1 96 ? 2.413 -7.245 10.247 1.00 91.56 96 TYR A O 1
ATOM 782 N N . MET A 1 97 ? 2.126 -9.447 10.647 1.00 88.88 97 MET A N 1
ATOM 783 C CA . MET A 1 97 ? 3.453 -9.696 11.225 1.00 88.88 97 MET A CA 1
ATOM 784 C C . MET A 1 97 ? 4.474 -10.221 10.203 1.00 88.88 97 MET A C 1
ATOM 786 O O . MET A 1 97 ? 5.626 -10.425 10.562 1.00 88.88 97 MET A O 1
ATOM 790 N N . GLY A 1 98 ? 4.073 -10.396 8.939 1.00 87.12 98 GLY A N 1
ATOM 791 C CA . GLY A 1 98 ? 4.855 -11.110 7.928 1.00 87.12 98 GLY A CA 1
ATOM 792 C C . GLY A 1 98 ? 4.400 -12.563 7.802 1.00 87.12 98 GLY A C 1
ATOM 793 O O . GLY A 1 98 ? 4.070 -13.207 8.800 1.00 87.12 98 GLY A O 1
ATOM 794 N N . ASP A 1 99 ? 4.363 -13.072 6.572 1.00 85.25 99 ASP A N 1
ATOM 795 C CA . ASP A 1 99 ? 3.975 -14.460 6.297 1.00 85.25 99 ASP A CA 1
ATOM 796 C C . ASP A 1 99 ? 4.974 -15.440 6.932 1.00 85.25 99 ASP A C 1
ATOM 798 O O . ASP A 1 99 ? 4.586 -16.491 7.433 1.00 85.25 99 ASP A O 1
ATOM 802 N N . GLU A 1 100 ? 6.246 -15.050 6.991 1.00 83.88 100 GLU A N 1
ATOM 803 C CA . GLU A 1 100 ? 7.329 -15.800 7.618 1.00 83.88 100 GLU A CA 1
ATOM 804 C C . GLU A 1 100 ? 7.159 -15.977 9.135 1.00 83.88 100 GLU A C 1
ATOM 806 O O . GLU A 1 100 ? 7.560 -17.001 9.674 1.00 83.88 100 GLU A O 1
ATOM 811 N N . VAL A 1 101 ? 6.531 -15.018 9.824 1.00 78.88 101 VAL A N 1
ATOM 812 C CA . VAL A 1 101 ? 6.333 -15.064 11.286 1.00 78.88 101 VAL A CA 1
ATOM 813 C C . VAL A 1 101 ? 5.150 -15.954 11.659 1.00 78.88 101 VAL A C 1
ATOM 815 O O . VAL A 1 101 ? 5.131 -16.560 12.727 1.00 78.88 101 VAL A O 1
ATOM 818 N N . LYS A 1 102 ? 4.165 -16.078 10.763 1.00 72.38 102 LYS A N 1
ATOM 819 C CA . LYS A 1 102 ? 2.986 -16.920 10.990 1.00 72.38 102 LYS A CA 1
ATOM 820 C C . LYS A 1 102 ? 3.350 -18.397 11.171 1.00 72.38 102 LYS A C 1
ATOM 822 O O . LYS A 1 102 ? 2.664 -19.098 11.904 1.00 72.38 102 LYS A O 1
ATOM 827 N N . GLU A 1 103 ? 4.404 -18.864 10.506 1.00 75.12 103 GLU A N 1
ATOM 828 C CA . GLU A 1 103 ? 4.874 -20.252 10.616 1.00 75.12 103 GLU A CA 1
ATOM 829 C C . GLU A 1 103 ? 5.583 -20.539 11.953 1.00 75.12 103 GLU A C 1
ATOM 831 O O . GLU A 1 103 ? 5.722 -21.700 12.335 1.00 75.12 103 GLU A O 1
ATOM 836 N N . GLU A 1 104 ? 6.031 -19.505 12.675 1.00 81.38 104 GLU A N 1
ATOM 837 C CA . GLU A 1 104 ? 6.757 -19.654 13.943 1.00 81.38 104 GLU A CA 1
ATOM 838 C C . GLU A 1 104 ? 5.820 -19.754 15.156 1.00 81.38 104 GLU A C 1
ATOM 840 O O . GLU A 1 104 ? 6.122 -20.484 16.102 1.00 81.38 104 GLU A O 1
ATOM 845 N N . ASP A 1 105 ? 4.682 -19.053 15.124 1.00 84.44 105 ASP A N 1
ATOM 846 C CA . ASP A 1 105 ? 3.657 -19.083 16.172 1.00 84.44 105 ASP A CA 1
ATOM 847 C C . ASP A 1 105 ? 2.252 -18.995 15.563 1.00 84.44 105 ASP A C 1
ATOM 849 O O . ASP A 1 105 ? 1.714 -17.920 15.282 1.00 84.44 105 ASP A O 1
ATOM 853 N N . GLU A 1 106 ? 1.643 -20.166 15.382 1.00 81.56 106 GLU A N 1
ATOM 854 C CA . GLU A 1 106 ? 0.286 -20.291 14.850 1.00 81.56 106 GLU A CA 1
ATOM 855 C C . GLU A 1 106 ? -0.791 -19.828 15.853 1.00 81.56 106 GLU A C 1
ATOM 857 O O . GLU A 1 106 ? -1.929 -19.587 15.451 1.00 81.56 106 GLU A O 1
ATOM 862 N N . THR A 1 107 ? -0.454 -19.666 17.140 1.00 89.69 107 THR A N 1
ATOM 863 C CA . THR A 1 107 ? -1.415 -19.400 18.228 1.00 89.69 107 THR A CA 1
ATOM 864 C C . THR A 1 107 ? -1.542 -17.930 18.620 1.00 89.69 107 THR A C 1
ATOM 866 O O . THR A 1 107 ? -2.592 -17.524 19.120 1.00 89.69 107 THR A O 1
ATOM 869 N N . PHE A 1 108 ? -0.536 -17.098 18.336 1.00 90.75 108 PHE A N 1
ATOM 870 C CA . PHE A 1 108 ? -0.517 -15.680 18.724 1.00 90.75 108 PHE A CA 1
ATOM 871 C C . PHE A 1 108 ? -1.777 -14.902 18.308 1.00 90.75 108 PHE A C 1
ATOM 873 O O . PHE A 1 108 ? -2.322 -14.118 19.086 1.00 90.75 108 PHE A O 1
ATOM 880 N N . ILE A 1 109 ? -2.257 -15.107 17.077 1.00 91.94 109 ILE A N 1
ATOM 881 C CA . ILE A 1 109 ? -3.432 -14.389 16.562 1.00 91.94 109 ILE A CA 1
ATOM 882 C C . ILE A 1 109 ? -4.709 -14.828 17.285 1.00 91.94 109 ILE A C 1
ATOM 884 O O . ILE A 1 109 ? -5.548 -13.984 17.598 1.00 91.94 109 ILE A O 1
ATOM 888 N N . GLU A 1 110 ? -4.847 -16.118 17.591 1.00 91.81 110 GLU A N 1
ATOM 889 C CA . GLU A 1 110 ? -5.995 -16.633 18.343 1.00 91.81 110 GLU A CA 1
ATOM 890 C C . GLU A 1 110 ? -6.010 -16.067 19.767 1.00 91.81 110 GLU A C 1
ATOM 892 O O . GLU A 1 110 ? -7.042 -15.594 20.241 1.00 91.81 110 GLU A O 1
ATOM 897 N N . GLU A 1 111 ? -4.856 -16.035 20.436 1.00 94.00 111 GLU A N 1
ATOM 898 C CA . GLU A 1 111 ? -4.711 -15.430 21.763 1.00 94.00 111 GLU A CA 1
ATOM 899 C C . GLU A 1 111 ? -5.017 -13.929 21.755 1.00 94.00 111 GLU A C 1
ATOM 901 O O . GLU A 1 111 ? -5.729 -13.433 22.633 1.00 94.00 111 GLU A O 1
ATOM 906 N N . LEU A 1 112 ? -4.538 -13.202 20.742 1.00 93.94 112 LEU A N 1
ATOM 907 C CA . LEU A 1 112 ? -4.840 -11.784 20.570 1.00 93.94 112 LEU A CA 1
ATOM 908 C C . LEU A 1 112 ? -6.347 -11.552 20.446 1.00 93.94 112 LEU A C 1
ATOM 910 O O . LEU A 1 112 ? -6.874 -10.673 21.120 1.00 93.94 112 LEU A O 1
ATOM 914 N N . ILE A 1 113 ? -7.039 -12.338 19.622 1.00 94.25 113 ILE A N 1
ATOM 915 C CA . ILE A 1 113 ? -8.492 -12.239 19.423 1.00 94.25 113 ILE A CA 1
ATOM 916 C C . ILE A 1 113 ? -9.252 -12.590 20.712 1.00 94.25 113 ILE A C 1
ATOM 918 O O . ILE A 1 113 ? -10.219 -11.911 21.070 1.00 94.25 113 ILE A O 1
ATOM 922 N N . ASN A 1 114 ? -8.790 -13.598 21.455 1.00 95.31 114 ASN A N 1
ATOM 923 C CA . ASN A 1 114 ? -9.391 -14.000 22.728 1.00 95.31 114 ASN A CA 1
ATOM 924 C C . ASN A 1 114 ? -9.345 -12.888 23.788 1.00 95.31 114 ASN A C 1
ATOM 926 O O . ASN A 1 114 ? -10.280 -12.775 24.579 1.00 95.31 114 ASN A O 1
ATOM 930 N N . ASN A 1 115 ? -8.329 -12.017 23.769 1.00 95.25 115 ASN A N 1
ATOM 931 C CA . ASN A 1 115 ? -8.268 -10.850 24.662 1.00 95.25 115 ASN A CA 1
ATOM 932 C C . ASN A 1 115 ? -9.397 -9.831 24.422 1.00 95.25 115 ASN A C 1
ATOM 934 O O . ASN A 1 115 ? -9.655 -8.997 25.286 1.00 95.25 115 ASN A O 1
ATOM 938 N N . TYR A 1 116 ? -10.076 -9.904 2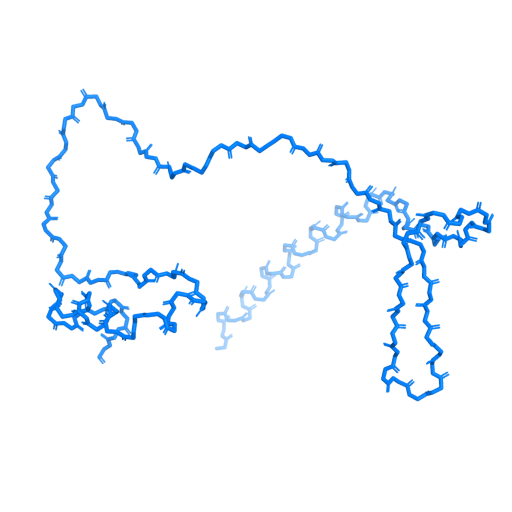3.274 1.00 95.44 116 TYR A N 1
ATOM 939 C CA . TYR A 1 116 ? -11.209 -9.050 22.909 1.00 95.44 116 TYR A CA 1
ATOM 940 C C . TYR A 1 116 ? -12.544 -9.816 22.900 1.00 95.44 116 TYR A C 1
ATOM 942 O O . TYR A 1 116 ? -13.478 -9.419 22.207 1.00 95.44 116 TYR A O 1
ATOM 950 N N . ASP A 1 117 ? -12.663 -10.926 23.641 1.00 95.06 117 ASP A N 1
ATOM 951 C CA . ASP A 1 117 ? -13.836 -11.822 23.640 1.00 95.06 117 ASP A CA 1
ATOM 952 C C . ASP A 1 117 ? -14.216 -12.341 22.237 1.00 95.06 117 ASP A C 1
ATOM 954 O O . ASP A 1 117 ? -15.394 -12.571 21.949 1.00 95.06 117 ASP A O 1
ATOM 958 N N . GLY A 1 118 ? -13.248 -12.457 21.326 1.00 93.62 118 GLY A N 1
ATOM 959 C CA . GLY A 1 118 ? -13.527 -12.801 19.932 1.00 93.62 118 GLY A CA 1
ATOM 960 C C . GLY A 1 118 ? -14.086 -11.655 19.085 1.00 93.62 118 GLY A C 1
ATOM 961 O O . GLY A 1 118 ? -14.448 -11.881 17.938 1.00 93.62 118 GLY A O 1
ATOM 962 N N . LYS A 1 119 ? -14.181 -10.424 19.606 1.00 94.31 119 LYS A N 1
ATOM 963 C CA . LYS A 1 119 ? -14.762 -9.286 18.879 1.00 94.31 119 LYS A CA 1
ATOM 964 C C . LYS A 1 119 ? -13.715 -8.630 17.987 1.00 94.31 119 LYS A C 1
ATOM 966 O O . LYS A 1 119 ? -12.891 -7.844 18.460 1.00 94.31 119 LYS A O 1
ATOM 971 N N . VAL A 1 120 ? -13.804 -8.888 16.688 1.00 94.56 120 VAL A N 1
ATOM 972 C CA . VAL A 1 120 ? -13.016 -8.210 15.652 1.00 94.56 120 VAL A CA 1
ATOM 973 C C . VAL A 1 120 ? -13.931 -7.309 14.825 1.00 94.56 120 VAL A C 1
ATOM 975 O O . VAL A 1 120 ? -15.067 -7.658 14.509 1.00 94.56 120 VAL A O 1
ATOM 978 N N . HIS A 1 121 ? -13.462 -6.110 14.483 1.00 92.75 121 HIS A N 1
ATOM 979 C CA . HIS A 1 121 ? -14.238 -5.184 13.668 1.00 92.75 121 HIS A CA 1
ATOM 980 C C . HIS A 1 121 ? -14.565 -5.788 12.294 1.00 92.75 121 HIS A C 1
ATOM 982 O O . HIS A 1 121 ? -13.670 -6.199 11.559 1.00 92.75 121 HIS A O 1
ATOM 988 N N . GLY A 1 122 ? -15.847 -5.774 11.926 1.00 85.50 122 GLY A N 1
ATOM 989 C CA . GLY A 1 122 ? -16.324 -6.282 10.638 1.00 85.50 122 GLY A CA 1
ATOM 990 C C . GLY A 1 122 ? -16.739 -7.754 10.643 1.00 85.50 122 GLY A C 1
ATOM 991 O O . GLY A 1 122 ? -17.256 -8.213 9.626 1.00 85.50 122 GLY A O 1
ATOM 992 N N . GLU A 1 123 ? -16.570 -8.468 11.758 1.00 77.00 123 GLU A N 1
ATOM 993 C CA . GLU A 1 123 ? -17.256 -9.740 11.987 1.00 77.00 123 GLU A CA 1
ATOM 994 C C . GLU A 1 123 ? -18.660 -9.446 12.551 1.00 77.00 123 GLU A C 1
ATOM 996 O O . GLU A 1 123 ? -18.795 -8.889 13.642 1.00 77.00 123 GLU A O 1
ATOM 1001 N N . GLU A 1 124 ? -19.700 -9.735 11.756 1.00 58.56 124 GLU A N 1
ATOM 1002 C CA . GLU A 1 124 ? -21.106 -9.810 12.203 1.00 58.56 124 GLU A CA 1
ATOM 1003 C C . GLU A 1 124 ? -21.457 -11.228 12.666 1.00 58.56 124 GLU A C 1
ATOM 1005 O O . GLU A 1 124 ? -21.080 -12.192 11.956 1.00 58.56 124 GLU A O 1
#

Organism: Pedionomus torquatus (NCBI:txid227192)

Secondary structure (DSSP, 8-state):
-HHHHHHHHHHHHHHHHHHHHHHH--PPPPPP----TT-TTSPEEEE---STTPPPEEEE--PPPP-PPPPP-------SS----PPP-SB-------HHHHTT-SSHHHHHHHTTTT-BTT--

Sequence (124 aa):
QALFVANFAKVHEKTQILNEDWKKLRVQPVQLMKPVSGHPFLKQCTVESIFPGFPSQTLYMRTLNTVALVPIMYSWSPLQQNFMVEDETVLCNIPYMGDEVKEEDETFIEELINNYDGKVHGEE

Radius of gyration: 26.83 Å; Cα contacts (8 Å, |Δi|>4): 48; chains: 1; bounding box: 61×41×60 Å

Mean predicted aligned error: 8.42 Å

Foldseek 3Di:
DVVVVVVVVVVVVVVVVVVVVVVVDDDDPDDPDDADPDDPPFDKDWDCDPDPPDHIDIHTDDDDDDDDDDDDDDDDDDDPDDDDDDDDLAAADQDDPDPVVCVVDVCVSVVVCVVNVVHYPPDD